Protein AF-A0A1D2JJJ5-F1 (afdb_monomer_lite)

Secondary structure (DSSP, 8-state):
-------GGGG----EEEEEEEE-SSEEEEEEEEE-TT--SEEEEEEEEEE-B-TTSSSBS-S-TT----S-HHHHHHHHTTB------SS----

Organism: Paracoccidioides brasiliensis (NCBI:txid121759)

Structure (mmCIF, N/CA/C/O backbone):
data_AF-A0A1D2JJJ5-F1
#
_entry.id   AF-A0A1D2JJJ5-F1
#
loop_
_atom_site.group_PDB
_atom_site.id
_atom_site.type_symbol
_atom_site.label_atom_id
_atom_site.label_alt_id
_atom_site.label_comp_id
_atom_site.label_asym_id
_atom_site.label_entity_id
_atom_site.label_seq_id
_atom_site.pdbx_PDB_ins_code
_atom_site.Cartn_x
_atom_site.Cartn_y
_atom_site.Cartn_z
_atom_site.occupancy
_atom_site.B_iso_or_equiv
_atom_site.auth_seq_id
_atom_site.auth_comp_id
_atom_site.auth_asym_id
_atom_site.auth_atom_id
_atom_site.pdbx_PDB_model_num
ATOM 1 N N . MET A 1 1 ? 8.180 -2.820 46.801 1.00 39.44 1 MET A N 1
ATOM 2 C CA . MET A 1 1 ? 8.908 -3.454 45.680 1.00 39.44 1 MET A CA 1
ATOM 3 C C . MET A 1 1 ? 7.885 -3.743 44.591 1.00 39.44 1 MET A C 1
ATOM 5 O O . MET A 1 1 ? 7.080 -4.644 44.758 1.00 39.44 1 MET A O 1
ATOM 9 N N . ILE A 1 2 ? 7.811 -2.901 43.559 1.00 45.25 2 ILE A N 1
ATOM 10 C CA . ILE A 1 2 ? 6.838 -3.048 42.464 1.00 45.25 2 ILE A CA 1
ATOM 11 C C . ILE A 1 2 ? 7.524 -3.857 41.367 1.00 45.25 2 ILE A C 1
ATOM 13 O O . ILE A 1 2 ? 8.364 -3.332 40.642 1.00 45.25 2 ILE A O 1
ATOM 17 N N . HIS A 1 3 ? 7.228 -5.152 41.292 1.00 49.06 3 HIS A N 1
ATOM 18 C CA . HIS A 1 3 ? 7.681 -5.996 40.192 1.00 49.06 3 HIS A CA 1
ATOM 19 C C . HIS A 1 3 ? 6.630 -5.920 39.079 1.00 49.06 3 HIS A C 1
ATOM 21 O O . HIS A 1 3 ? 5.706 -6.726 39.012 1.00 49.06 3 HIS A O 1
ATOM 27 N N . GLY A 1 4 ? 6.710 -4.873 38.259 1.00 53.34 4 GLY A N 1
ATOM 28 C CA . GLY A 1 4 ? 5.828 -4.686 37.110 1.00 53.34 4 GLY A CA 1
ATOM 29 C C . GLY A 1 4 ? 6.289 -5.531 35.928 1.00 53.34 4 GLY A C 1
ATOM 30 O O . GLY A 1 4 ? 6.946 -5.013 35.033 1.00 53.34 4 GLY A O 1
ATOM 31 N N . TYR A 1 5 ? 5.951 -6.819 35.917 1.00 57.38 5 TYR A N 1
ATOM 32 C CA . TYR A 1 5 ? 6.041 -7.648 34.714 1.00 57.38 5 TYR A CA 1
ATOM 33 C C . TYR A 1 5 ? 4.649 -7.764 34.102 1.00 57.38 5 TYR A C 1
ATOM 35 O O . TYR A 1 5 ? 3.801 -8.506 34.591 1.00 57.38 5 TYR A O 1
ATOM 43 N N . LEU A 1 6 ? 4.415 -7.017 33.024 1.00 53.28 6 LEU A N 1
ATOM 44 C CA . LEU A 1 6 ? 3.202 -7.126 32.220 1.00 53.28 6 LEU A CA 1
ATOM 45 C C . LEU A 1 6 ? 3.568 -7.602 30.801 1.00 53.28 6 LEU A C 1
ATOM 47 O O . LEU A 1 6 ? 3.618 -6.792 29.876 1.00 53.28 6 LEU A O 1
ATOM 51 N N . PRO A 1 7 ? 3.822 -8.903 30.570 1.00 56.50 7 PRO A N 1
ATOM 52 C CA . PRO A 1 7 ? 4.013 -9.437 29.226 1.00 56.50 7 PRO A CA 1
ATOM 53 C C . PRO A 1 7 ? 2.645 -9.743 28.586 1.00 56.50 7 PRO A C 1
ATOM 55 O O . PRO A 1 7 ? 2.410 -10.838 28.087 1.00 56.50 7 PRO A O 1
ATOM 58 N N . LEU A 1 8 ? 1.696 -8.800 28.633 1.00 50.44 8 LEU A N 1
ATOM 59 C CA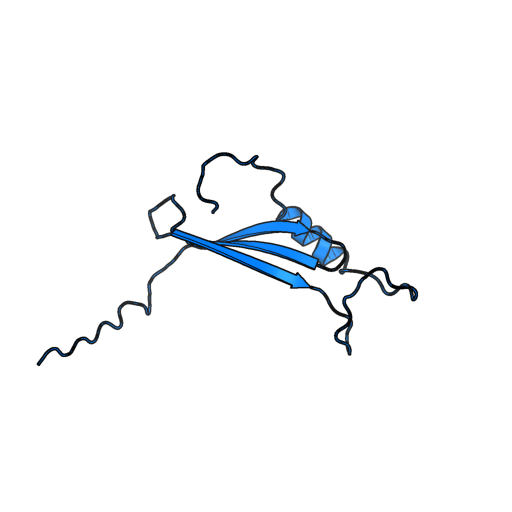 . LEU A 1 8 ? 0.343 -9.007 28.089 1.00 50.44 8 LEU A CA 1
ATOM 60 C C . LEU A 1 8 ? 0.242 -8.708 26.583 1.00 50.44 8 LEU A C 1
ATOM 62 O O . LEU A 1 8 ? -0.788 -8.973 25.973 1.00 50.44 8 LEU A O 1
ATOM 66 N N . PHE A 1 9 ? 1.304 -8.196 25.955 1.00 53.56 9 PHE A N 1
ATOM 67 C CA . PHE A 1 9 ? 1.284 -7.824 24.535 1.00 53.56 9 PHE A CA 1
ATOM 68 C C . PHE A 1 9 ? 1.561 -8.979 23.565 1.00 53.56 9 PHE A C 1
ATOM 70 O O . PHE A 1 9 ? 1.475 -8.780 22.358 1.00 53.56 9 PHE A O 1
ATOM 77 N N . TRP A 1 10 ? 1.868 -10.186 24.051 1.00 59.56 10 TRP A N 1
ATOM 78 C CA . TRP A 1 10 ? 2.282 -11.287 23.172 1.00 59.56 10 TRP A CA 1
ATOM 79 C C . TRP A 1 10 ? 1.127 -11.921 22.371 1.00 59.56 10 TRP A C 1
ATOM 81 O O . TRP A 1 10 ? 1.367 -12.684 21.442 1.00 59.56 10 TRP A O 1
ATOM 91 N N . SER A 1 11 ? -0.130 -11.613 22.699 1.00 61.72 11 SER A N 1
ATOM 92 C CA . SER A 1 11 ? -1.306 -12.180 22.020 1.00 61.72 11 SER A CA 1
ATOM 93 C C . SER A 1 11 ? -2.473 -11.194 21.962 1.00 61.72 11 SER A C 1
ATOM 95 O O . SER A 1 11 ? -3.608 -11.532 22.289 1.00 61.72 11 SER A O 1
ATOM 97 N N . VAL A 1 12 ? -2.207 -9.947 21.567 1.00 67.94 12 VAL A N 1
ATOM 98 C CA . VAL A 1 12 ? -3.291 -9.029 21.197 1.00 67.94 12 VAL A CA 1
ATOM 99 C C . VAL A 1 12 ? -3.534 -9.158 19.701 1.00 67.94 12 VAL A C 1
ATOM 101 O O . VAL A 1 12 ? -2.719 -8.731 18.887 1.00 67.94 12 VAL A O 1
ATOM 104 N N . GLU A 1 13 ? -4.673 -9.739 19.338 1.00 71.19 13 GLU A N 1
ATOM 105 C CA . GLU A 1 13 ? -5.153 -9.725 17.960 1.00 71.19 13 GLU A CA 1
ATOM 106 C C . GLU A 1 13 ? -5.608 -8.306 17.612 1.00 71.19 13 GLU A C 1
ATOM 108 O O . GLU A 1 13 ? -6.639 -7.824 18.089 1.00 71.19 13 GLU A O 1
ATOM 113 N N . MET A 1 14 ? -4.815 -7.623 16.792 1.00 75.06 14 MET A N 1
ATOM 114 C CA . MET A 1 14 ? -5.156 -6.322 16.227 1.00 75.06 14 MET A CA 1
ATOM 115 C C . MET A 1 14 ? -5.516 -6.530 14.757 1.00 75.06 14 MET A C 1
ATOM 117 O O . MET A 1 14 ? -4.621 -6.822 13.958 1.00 75.06 14 MET A O 1
ATOM 121 N N . PRO A 1 15 ? -6.802 -6.437 14.375 1.00 80.50 15 PRO A N 1
ATOM 122 C CA . PRO A 1 15 ? -7.169 -6.466 12.971 1.00 80.50 15 PRO A CA 1
ATOM 123 C C . PRO A 1 15 ? -6.476 -5.320 12.232 1.00 80.50 15 PRO A C 1
ATOM 125 O O . PRO A 1 15 ? -6.427 -4.193 12.729 1.00 80.50 15 PRO A O 1
ATOM 128 N N . ILE A 1 16 ? -5.946 -5.615 11.046 1.00 82.62 16 ILE A N 1
ATOM 129 C CA . ILE A 1 16 ? -5.339 -4.613 10.173 1.00 82.62 16 ILE A CA 1
ATOM 130 C C . ILE A 1 16 ? -6.084 -4.534 8.845 1.00 82.62 16 ILE A C 1
ATOM 132 O O . ILE A 1 16 ? -6.429 -5.553 8.245 1.00 82.62 16 ILE A O 1
ATOM 136 N N . GLY A 1 17 ? -6.313 -3.314 8.374 1.00 82.75 17 GLY A N 1
ATOM 137 C CA . GLY A 1 17 ? -6.776 -3.035 7.020 1.00 82.75 17 GLY A CA 1
ATOM 138 C C . GLY A 1 17 ? -5.610 -2.544 6.173 1.00 82.75 17 GLY A C 1
ATOM 139 O O . GLY A 1 17 ? -4.805 -1.754 6.645 1.00 82.75 17 GLY A O 1
ATOM 140 N N . LEU A 1 18 ? -5.503 -2.979 4.919 1.00 84.06 18 LEU A N 1
ATOM 141 C CA . LEU A 1 18 ? -4.525 -2.450 3.964 1.00 84.06 18 LEU A CA 1
ATOM 142 C C . LEU A 1 18 ? -5.266 -1.940 2.733 1.00 84.06 18 LEU A C 1
ATOM 144 O O . LEU A 1 18 ? -6.106 -2.646 2.174 1.00 84.06 18 LEU A O 1
ATOM 148 N N . ARG A 1 19 ? -4.907 -0.747 2.261 1.00 83.94 19 ARG A N 1
ATOM 149 C CA . ARG A 1 19 ? -5.401 -0.211 0.988 1.00 83.94 19 ARG A C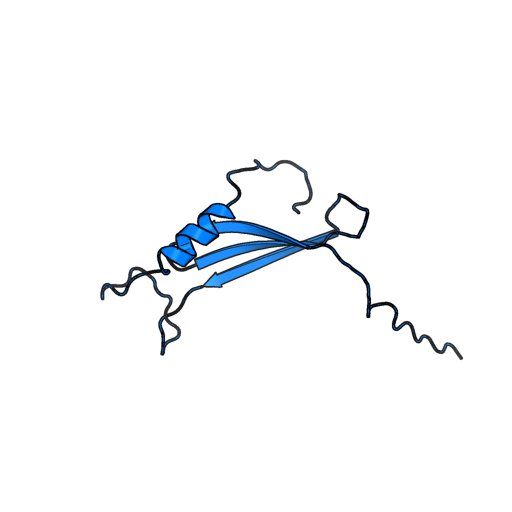A 1
ATOM 150 C C . ARG A 1 19 ? -4.305 0.453 0.173 1.00 83.94 19 ARG A C 1
ATOM 152 O O . ARG A 1 19 ? -3.349 0.999 0.723 1.00 83.94 19 ARG A O 1
ATOM 159 N N . VAL A 1 20 ? -4.474 0.464 -1.149 1.00 86.00 20 VAL A N 1
ATOM 160 C CA . VAL A 1 20 ? -3.629 1.254 -2.052 1.00 86.00 20 VAL A CA 1
ATOM 161 C C . VAL A 1 20 ? -4.294 2.604 -2.282 1.00 86.00 20 VAL A C 1
ATOM 163 O O . VAL A 1 20 ? -5.398 2.679 -2.821 1.00 86.00 20 VAL A O 1
ATOM 166 N N . ILE A 1 21 ? -3.607 3.679 -1.900 1.00 86.62 21 ILE A N 1
ATOM 167 C CA . ILE A 1 21 ? -4.097 5.054 -2.082 1.00 86.62 21 ILE A CA 1
ATOM 168 C C . ILE A 1 21 ? -3.578 5.698 -3.363 1.00 86.62 21 ILE A C 1
ATOM 170 O O . ILE A 1 21 ? -4.188 6.625 -3.890 1.00 86.62 21 ILE A O 1
ATOM 174 N N . LYS A 1 22 ? -2.440 5.222 -3.879 1.00 84.56 22 LYS A N 1
ATOM 175 C CA . LYS A 1 22 ? -1.885 5.695 -5.148 1.00 84.56 22 LYS A CA 1
ATOM 176 C C . LYS A 1 22 ? -1.064 4.601 -5.810 1.00 84.56 22 LYS A C 1
ATOM 178 O O . LYS A 1 22 ? -0.157 4.050 -5.192 1.00 84.56 22 LYS A O 1
ATOM 183 N N . LEU A 1 23 ? -1.343 4.348 -7.083 1.00 86.25 23 LEU A N 1
ATOM 184 C CA . LEU A 1 23 ? -0.594 3.414 -7.916 1.00 86.25 23 LEU A CA 1
ATOM 185 C C . LEU A 1 23 ? 0.112 4.181 -9.041 1.00 86.25 23 LEU A C 1
ATOM 187 O O . LEU A 1 23 ? -0.538 4.766 -9.905 1.00 86.25 23 LEU A O 1
ATOM 191 N N . GLY A 1 24 ? 1.441 4.219 -8.997 1.00 83.31 24 GLY A N 1
ATOM 192 C CA . GLY A 1 24 ? 2.304 4.812 -10.018 1.00 83.31 24 GLY A CA 1
ATOM 193 C C . GLY A 1 24 ? 2.854 3.773 -11.001 1.00 83.31 24 GLY A C 1
ATOM 194 O O . GLY A 1 24 ? 2.487 2.601 -10.976 1.00 83.31 24 GLY A O 1
ATOM 195 N N . SER A 1 25 ? 3.765 4.199 -11.879 1.00 78.81 25 SER A N 1
ATOM 196 C CA . SER A 1 25 ? 4.435 3.314 -12.848 1.00 78.81 25 SER A CA 1
ATOM 197 C C . SER A 1 25 ? 5.507 2.419 -12.215 1.00 78.81 25 SER A C 1
ATOM 199 O O . SER A 1 25 ? 5.697 1.285 -12.650 1.00 78.81 25 SER A O 1
ATOM 201 N N . SER A 1 26 ? 6.197 2.928 -11.194 1.00 80.75 26 SER A N 1
ATOM 202 C CA . SER A 1 26 ? 7.282 2.253 -10.470 1.00 80.75 26 SER A CA 1
ATOM 203 C C . SER A 1 26 ? 7.137 2.360 -8.950 1.00 80.75 26 SER A C 1
ATOM 205 O O . SER A 1 26 ? 8.010 1.906 -8.221 1.00 80.75 26 SER A O 1
ATOM 207 N N . SER A 1 27 ? 6.044 2.936 -8.447 1.00 83.75 27 SER A N 1
ATOM 208 C CA . SER A 1 27 ? 5.806 3.092 -7.013 1.00 83.75 27 SER A CA 1
ATOM 209 C C . SER A 1 27 ? 4.343 2.893 -6.640 1.00 83.75 27 SER A C 1
ATOM 211 O O . SER A 1 27 ? 3.443 3.067 -7.461 1.00 83.75 27 SER A O 1
ATOM 213 N N . VAL A 1 28 ? 4.108 2.510 -5.391 1.00 88.06 28 VAL A N 1
ATOM 214 C CA . VAL A 1 28 ? 2.785 2.238 -4.828 1.00 88.06 28 VAL A CA 1
ATOM 215 C C . VAL A 1 28 ? 2.753 2.818 -3.428 1.00 88.06 28 VAL A C 1
ATOM 217 O O . VAL A 1 28 ? 3.637 2.527 -2.624 1.00 88.06 28 VAL A O 1
ATOM 220 N N . LYS A 1 29 ? 1.747 3.633 -3.129 1.00 88.06 29 LYS A N 1
ATOM 221 C CA . LYS A 1 29 ? 1.533 4.175 -1.791 1.00 88.06 29 LYS A CA 1
ATOM 222 C C . LYS A 1 29 ? 0.386 3.425 -1.128 1.00 88.06 29 LYS A C 1
ATOM 224 O O . LYS A 1 29 ? -0.726 3.393 -1.664 1.00 88.06 29 LYS A O 1
ATOM 229 N N . TYR A 1 30 ? 0.679 2.848 0.025 1.00 86.06 30 TYR A N 1
ATOM 230 C CA . TYR A 1 30 ? -0.248 2.083 0.841 1.00 86.06 30 TYR A CA 1
ATOM 231 C C . TYR A 1 30 ? -0.620 2.862 2.100 1.00 86.06 30 TYR A C 1
ATOM 233 O O . TYR A 1 30 ? 0.192 3.620 2.638 1.00 86.06 30 TYR A O 1
ATOM 241 N N . GLU A 1 31 ? -1.836 2.631 2.573 1.00 86.12 31 GLU A N 1
ATOM 242 C CA . GLU A 1 31 ? -2.285 2.971 3.921 1.00 86.12 31 GLU A CA 1
ATOM 243 C C . GLU A 1 31 ? -2.641 1.678 4.651 1.00 86.12 31 GLU A C 1
ATOM 245 O O . GLU A 1 31 ? -3.269 0.787 4.072 1.00 86.12 31 GLU A O 1
ATOM 250 N N . VAL A 1 32 ? -2.216 1.591 5.906 1.00 83.94 32 VAL A N 1
ATOM 251 C CA . VAL A 1 32 ? -2.504 0.512 6.839 1.00 83.94 32 VAL A CA 1
ATOM 252 C C . VAL A 1 32 ? -3.278 1.089 8.005 1.00 83.94 32 VAL A C 1
ATOM 254 O O . VAL A 1 32 ? -2.793 1.989 8.686 1.00 83.94 32 VAL A O 1
ATOM 257 N N . GLY A 1 33 ? -4.441 0.517 8.234 1.00 84.81 33 GLY A N 1
ATOM 258 C CA . GLY A 1 33 ? -5.293 0.805 9.361 1.00 84.81 33 GLY A CA 1
ATOM 259 C C . GLY A 1 33 ? -5.154 -0.213 10.465 1.00 84.81 33 GLY A C 1
ATOM 260 O O . GLY A 1 33 ? -5.162 -1.410 10.178 1.00 84.81 33 GLY A O 1
ATOM 261 N N . ILE A 1 34 ? -5.012 0.236 11.708 1.00 80.06 34 ILE A N 1
ATOM 262 C CA . ILE A 1 34 ? -4.951 -0.635 12.884 1.00 80.06 34 ILE A CA 1
ATOM 263 C C . ILE A 1 34 ? -6.230 -0.457 13.691 1.00 80.06 34 ILE A C 1
ATOM 265 O O . ILE A 1 34 ? -6.514 0.626 14.213 1.00 80.06 34 ILE A O 1
ATOM 269 N N . PHE A 1 35 ? -6.958 -1.557 13.848 1.00 78.00 35 PHE A N 1
ATOM 270 C CA . PHE A 1 35 ? -8.209 -1.624 14.589 1.00 78.00 35 PHE A CA 1
ATOM 271 C C . PHE A 1 35 ? -7.997 -2.361 15.905 1.00 78.00 35 PHE A C 1
ATOM 273 O O . PHE A 1 35 ? -7.111 -3.209 16.051 1.00 78.00 35 PHE A O 1
ATOM 280 N N . ARG A 1 36 ? -8.849 -2.063 16.883 1.00 75.12 36 ARG A N 1
ATOM 281 C CA . ARG A 1 36 ? -8.972 -2.892 18.082 1.00 75.12 36 ARG A CA 1
ATOM 282 C C . ARG A 1 36 ? -10.071 -3.919 17.832 1.00 75.12 36 ARG A C 1
ATOM 284 O O . ARG A 1 36 ? -11.118 -3.580 17.295 1.00 75.12 36 ARG A O 1
ATOM 291 N N . ARG A 1 37 ? -9.856 -5.174 18.230 1.00 67.75 37 ARG A N 1
ATOM 292 C CA . ARG A 1 37 ? -10.872 -6.227 18.094 1.00 67.75 37 ARG A CA 1
ATOM 293 C C . ARG A 1 37 ? -12.184 -5.795 18.768 1.00 67.75 37 ARG A C 1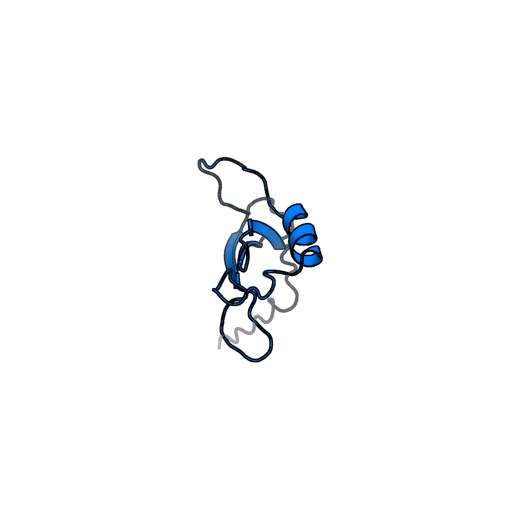
ATOM 295 O O . ARG A 1 37 ? -12.191 -5.527 19.968 1.00 67.75 37 ARG A O 1
ATOM 302 N N . GLY A 1 38 ? -13.265 -5.741 17.986 1.00 71.62 38 GLY A N 1
ATOM 303 C CA . GLY A 1 38 ? -14.602 -5.326 18.433 1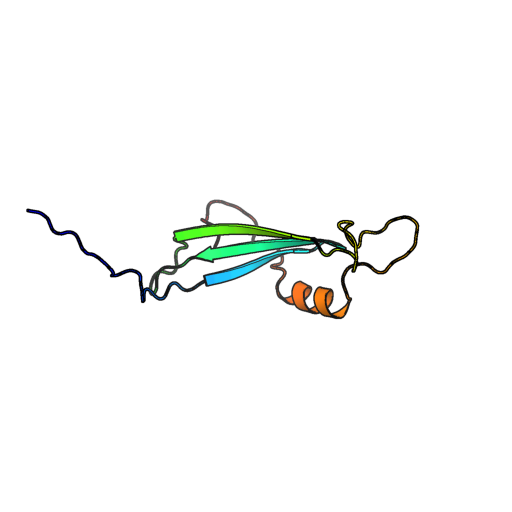.00 71.62 38 GLY A CA 1
ATOM 304 C C . GLY A 1 38 ? -14.898 -3.825 18.327 1.00 71.62 38 GLY A C 1
ATOM 305 O O . GLY A 1 38 ? -15.966 -3.407 18.758 1.00 71.62 38 GLY A O 1
ATOM 306 N N . ASP A 1 39 ? -13.983 -3.029 17.772 1.00 68.88 39 ASP A N 1
ATOM 307 C CA . ASP A 1 39 ? -14.133 -1.584 17.600 1.00 68.88 39 ASP A CA 1
ATOM 308 C C . ASP A 1 39 ? -14.027 -1.248 16.102 1.00 68.88 39 ASP A C 1
ATOM 310 O O . ASP A 1 39 ? -13.040 -1.606 15.457 1.00 68.88 39 ASP A O 1
ATOM 314 N N . ASP A 1 40 ? -15.046 -0.593 15.541 1.00 65.75 40 ASP A N 1
ATOM 315 C CA . ASP A 1 40 ? -15.105 -0.248 14.106 1.00 65.75 40 ASP A CA 1
ATOM 316 C C . ASP A 1 40 ? -14.230 0.980 13.782 1.00 65.75 40 ASP A C 1
ATOM 318 O O . ASP A 1 40 ? -13.832 1.223 12.644 1.00 65.75 40 ASP A O 1
ATOM 322 N N . ALA A 1 41 ? -13.879 1.755 14.814 1.00 70.75 41 ALA A N 1
ATOM 323 C CA . ALA A 1 41 ? -13.032 2.927 14.684 1.00 70.75 41 ALA A CA 1
ATOM 324 C C . ALA A 1 41 ? -11.542 2.555 14.668 1.00 70.75 41 ALA A C 1
ATOM 326 O O . ALA A 1 41 ? -11.019 1.920 15.594 1.00 70.75 41 ALA A O 1
ATOM 327 N N . VAL A 1 42 ? -10.839 3.062 13.656 1.00 68.38 42 VAL A N 1
ATOM 328 C CA . VAL A 1 42 ? -9.377 3.041 13.581 1.00 68.38 42 VAL A CA 1
ATOM 329 C C . VAL A 1 42 ? -8.727 3.630 14.834 1.00 68.38 42 VAL A C 1
ATOM 331 O O . VAL A 1 42 ? -9.133 4.673 15.353 1.00 68.38 42 VAL A O 1
ATOM 334 N N . LYS A 1 43 ? -7.665 2.978 15.310 1.00 78.31 43 LYS A N 1
ATOM 335 C CA . LYS A 1 43 ? -6.826 3.481 16.406 1.00 78.31 43 LYS A CA 1
ATOM 336 C C . LYS A 1 43 ? -5.519 4.092 15.919 1.00 78.31 43 LYS A C 1
ATOM 338 O O . LYS A 1 43 ? -5.003 4.994 16.573 1.00 78.31 43 LYS A O 1
ATOM 343 N N . ALA A 1 44 ? -4.992 3.633 14.787 1.00 76.88 44 ALA A N 1
ATOM 344 C CA . ALA A 1 44 ? -3.817 4.223 14.162 1.00 76.88 44 ALA A CA 1
ATOM 345 C C . ALA A 1 44 ? -3.821 4.002 12.647 1.00 76.88 44 ALA A C 1
ATOM 347 O O . ALA A 1 44 ? -4.168 2.920 12.183 1.00 76.88 44 ALA A O 1
ATOM 348 N N . VAL A 1 45 ? -3.351 5.009 11.910 1.00 79.31 45 VAL A N 1
ATOM 349 C CA . VAL A 1 45 ? -3.151 4.957 10.456 1.00 79.31 45 VAL A CA 1
ATOM 350 C C . VAL A 1 45 ? -1.663 5.056 10.173 1.00 79.31 45 VAL A C 1
ATOM 352 O O . VAL A 1 45 ? -1.021 6.052 10.511 1.00 79.31 45 VAL A O 1
ATOM 355 N N . GLY A 1 46 ? -1.106 4.037 9.533 1.00 82.25 46 GLY A N 1
ATOM 356 C CA . GLY A 1 46 ? 0.246 4.040 8.991 1.00 82.25 46 GLY A CA 1
ATOM 357 C C . GLY A 1 46 ? 0.220 4.202 7.475 1.00 82.25 46 GLY A C 1
ATOM 358 O O . GLY A 1 46 ? -0.626 3.636 6.796 1.00 82.25 46 GLY A O 1
ATOM 359 N N . GLY A 1 47 ? 1.165 4.947 6.910 1.00 86.88 47 GLY A N 1
ATOM 360 C CA . GLY A 1 47 ? 1.339 5.042 5.460 1.00 86.88 47 GLY A CA 1
ATOM 361 C C . GLY A 1 47 ? 2.751 4.650 5.058 1.00 86.88 47 GLY A C 1
ATOM 362 O O . GLY A 1 47 ? 3.710 5.115 5.670 1.00 86.88 47 GLY A O 1
ATOM 363 N N . PHE A 1 48 ? 2.898 3.841 4.009 1.00 86.44 48 PHE A N 1
ATOM 364 C CA . PHE A 1 48 ? 4.214 3.522 3.449 1.00 86.44 48 PHE A CA 1
ATOM 365 C C . PHE A 1 48 ? 4.197 3.532 1.920 1.00 86.44 48 PHE A C 1
ATOM 367 O O . PHE A 1 48 ? 3.170 3.305 1.282 1.00 86.44 48 PHE A O 1
ATOM 374 N N . THR A 1 49 ? 5.346 3.831 1.312 1.00 89.50 49 THR A N 1
ATOM 375 C CA . THR A 1 49 ? 5.506 3.832 -0.148 1.00 89.50 49 THR A CA 1
ATOM 376 C C . THR A 1 49 ? 6.499 2.754 -0.542 1.00 89.50 49 THR A C 1
ATOM 378 O O . THR A 1 49 ? 7.632 2.760 -0.075 1.00 89.50 49 THR A O 1
ATOM 381 N N . HIS A 1 50 ? 6.085 1.849 -1.421 1.00 86.50 50 HIS A N 1
ATOM 382 C CA . HIS A 1 50 ? 6.964 0.855 -2.020 1.00 86.50 50 HIS A CA 1
ATOM 383 C C . HIS A 1 50 ? 7.387 1.323 -3.412 1.00 86.50 50 HIS A C 1
ATOM 385 O O . HIS A 1 50 ? 6.537 1.689 -4.225 1.00 86.50 50 HIS A O 1
ATOM 391 N N . VAL A 1 51 ? 8.688 1.300 -3.694 1.00 86.56 51 VAL A N 1
ATOM 392 C CA . VAL A 1 51 ? 9.255 1.623 -5.007 1.00 86.56 51 VAL A CA 1
ATOM 393 C C . VAL A 1 51 ? 9.890 0.366 -5.591 1.00 86.56 51 VAL A C 1
ATOM 395 O O . VAL A 1 51 ? 10.742 -0.250 -4.960 1.00 86.56 51 VAL A O 1
ATOM 398 N N . PHE A 1 52 ? 9.482 -0.005 -6.801 1.00 82.88 52 PHE A N 1
ATOM 399 C CA . PHE A 1 52 ? 10.074 -1.106 -7.549 1.00 82.88 52 PHE A CA 1
ATOM 400 C C . PHE A 1 52 ? 11.390 -0.648 -8.189 1.00 82.88 52 PHE A C 1
ATOM 402 O O . PHE A 1 52 ? 11.441 0.397 -8.845 1.00 82.88 52 PHE A O 1
ATOM 409 N N . VAL A 1 53 ? 12.446 -1.443 -8.012 1.00 80.94 53 VAL A N 1
ATOM 410 C CA . VAL A 1 53 ? 13.808 -1.166 -8.500 1.00 80.94 53 VAL A CA 1
ATOM 411 C C . VAL A 1 53 ? 14.297 -2.253 -9.453 1.00 80.94 53 VAL A C 1
ATOM 413 O O . VAL A 1 53 ? 13.798 -3.381 -9.438 1.00 80.94 53 VAL A O 1
ATOM 416 N N . GLU A 1 54 ? 15.258 -1.906 -10.305 1.00 76.19 54 GLU A N 1
ATOM 417 C CA . GLU A 1 54 ? 15.888 -2.867 -11.210 1.00 76.19 54 GLU A CA 1
ATOM 418 C C . GLU A 1 54 ? 16.754 -3.889 -10.459 1.00 76.19 54 GLU A C 1
ATOM 420 O O . GLU A 1 54 ? 17.386 -3.595 -9.443 1.00 76.19 54 GLU A O 1
ATOM 425 N N . LYS A 1 55 ? 16.841 -5.108 -11.000 1.00 69.31 55 LYS A N 1
ATOM 426 C CA . LYS A 1 55 ? 17.713 -6.149 -10.448 1.00 69.31 55 LYS A CA 1
ATOM 427 C C . LYS A 1 55 ? 19.180 -5.759 -10.665 1.00 69.31 55 LYS A C 1
ATOM 429 O O . LYS A 1 55 ? 19.623 -5.659 -11.804 1.00 69.31 55 LYS A O 1
ATOM 434 N N . GLY A 1 56 ? 19.927 -5.585 -9.574 1.00 71.50 56 GLY A N 1
ATOM 435 C CA . GLY A 1 56 ? 21.344 -5.199 -9.606 1.00 71.50 56 GLY A CA 1
ATOM 436 C C . GLY A 1 56 ? 21.603 -3.694 -9.492 1.00 71.50 56 GLY A C 1
ATOM 437 O O . GLY A 1 56 ? 22.730 -3.263 -9.718 1.00 71.50 56 GLY A O 1
ATOM 438 N N . GLY A 1 57 ? 20.597 -2.890 -9.132 1.00 69.94 57 GLY A N 1
ATOM 439 C CA . GLY A 1 57 ? 20.774 -1.460 -8.892 1.00 69.94 57 GLY A CA 1
ATOM 440 C C . GLY A 1 57 ? 19.784 -0.885 -7.880 1.00 69.94 57 GLY A C 1
ATOM 441 O O . GLY A 1 57 ? 18.857 -1.550 -7.434 1.00 69.94 57 GLY A O 1
ATOM 442 N N . ILE A 1 58 ? 19.989 0.387 -7.537 1.00 73.50 58 ILE A N 1
ATOM 443 C CA . ILE A 1 58 ? 19.089 1.187 -6.684 1.00 73.50 58 ILE A CA 1
ATOM 444 C C . ILE A 1 58 ? 18.189 2.127 -7.501 1.00 73.50 58 ILE A C 1
ATOM 446 O O . ILE A 1 58 ? 17.496 2.978 -6.948 1.00 73.50 58 ILE A O 1
ATOM 450 N N . ARG A 1 59 ? 18.228 2.021 -8.836 1.00 73.31 59 ARG A N 1
ATOM 451 C CA . ARG A 1 59 ? 17.394 2.831 -9.726 1.00 73.31 59 ARG A CA 1
ATOM 452 C C . ARG A 1 59 ? 15.986 2.253 -9.759 1.00 73.31 59 ARG A C 1
ATOM 454 O O . ARG A 1 59 ? 15.804 1.046 -9.917 1.00 73.31 59 ARG A O 1
ATOM 461 N N . SER A 1 60 ? 14.990 3.123 -9.612 1.00 66.50 60 SER A N 1
ATOM 462 C CA . SER A 1 60 ? 13.594 2.744 -9.823 1.00 66.50 60 SER A CA 1
ATOM 463 C C . SER A 1 60 ? 13.399 2.239 -11.251 1.00 66.50 60 SER A C 1
ATOM 465 O O . SER A 1 60 ? 14.020 2.795 -12.154 1.00 66.50 60 SER A O 1
ATOM 467 N N . VAL A 1 61 ? 12.477 1.295 -11.467 1.00 68.38 61 VAL A N 1
ATOM 468 C CA . VAL A 1 61 ? 12.049 0.816 -12.806 1.00 68.38 61 VAL A CA 1
ATOM 469 C C . VAL A 1 61 ? 11.252 1.882 -13.587 1.00 68.38 61 VAL A C 1
ATOM 471 O O . VAL A 1 61 ? 10.217 1.623 -14.194 1.00 68.38 61 VAL A O 1
ATOM 474 N N . GLY A 1 62 ? 11.648 3.145 -13.465 1.00 63.66 62 GLY A N 1
ATOM 475 C CA . GLY A 1 62 ? 10.987 4.283 -14.075 1.00 63.66 62 GLY A CA 1
ATOM 476 C C . GLY A 1 62 ? 11.110 4.267 -15.594 1.00 63.66 62 GLY A C 1
ATOM 477 O O . GLY A 1 62 ? 11.829 3.479 -16.191 1.00 63.66 62 GLY A O 1
ATOM 478 N N . ARG A 1 63 ? 10.381 5.182 -16.227 1.00 53.50 63 ARG A N 1
ATOM 479 C CA . ARG A 1 63 ? 10.459 5.434 -17.665 1.00 53.50 63 ARG A CA 1
ATOM 480 C C . ARG A 1 63 ? 11.739 6.226 -17.952 1.00 53.50 63 ARG A C 1
ATOM 482 O O . ARG A 1 63 ? 11.653 7.410 -18.251 1.00 53.50 63 ARG A O 1
ATOM 489 N N . ASP A 1 64 ? 12.909 5.628 -17.764 1.00 50.75 64 ASP A N 1
ATOM 490 C CA . ASP A 1 64 ? 14.179 6.237 -18.151 1.00 50.75 64 ASP A CA 1
ATOM 491 C C . ASP A 1 64 ? 14.631 5.739 -19.535 1.00 50.75 64 ASP A C 1
ATOM 493 O O . ASP A 1 64 ? 14.113 4.766 -20.091 1.00 50.75 64 ASP A O 1
ATOM 497 N N . ALA A 1 65 ? 15.528 6.514 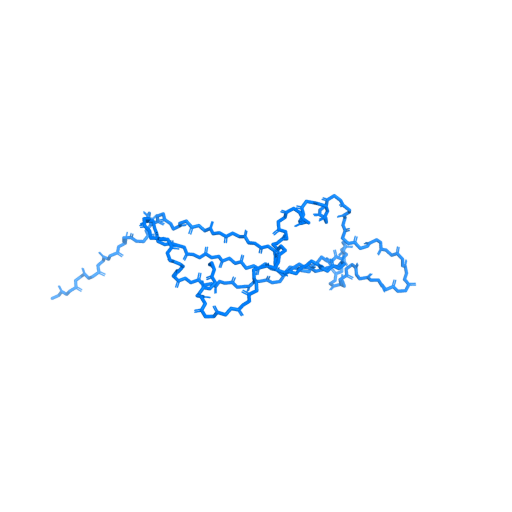-20.145 1.00 50.28 65 ALA A N 1
ATOM 498 C CA . ALA A 1 65 ? 15.826 6.599 -21.578 1.00 50.28 65 ALA A CA 1
ATOM 499 C C . ALA A 1 65 ? 16.342 5.308 -22.266 1.00 50.28 65 ALA A C 1
ATOM 501 O O . ALA A 1 65 ? 16.738 5.357 -23.427 1.00 50.28 65 ALA A O 1
ATOM 502 N N . GLY A 1 66 ? 16.328 4.162 -21.577 1.00 54.62 66 GLY A N 1
ATOM 503 C CA . GLY A 1 66 ? 16.763 2.850 -22.066 1.00 54.62 66 GLY A CA 1
ATOM 504 C C . GLY A 1 66 ? 15.664 1.782 -22.153 1.00 54.62 66 GLY A C 1
ATOM 505 O O . GLY A 1 66 ? 15.969 0.631 -22.457 1.00 54.62 66 GLY A O 1
ATOM 506 N N . GLY A 1 67 ? 14.395 2.119 -21.888 1.00 51.84 67 GLY A N 1
ATOM 507 C CA . GLY A 1 67 ? 13.255 1.254 -22.231 1.00 51.84 67 GLY A CA 1
ATOM 508 C C . GLY A 1 67 ? 13.108 -0.033 -21.410 1.00 51.84 67 GLY A C 1
ATOM 509 O O . GLY A 1 67 ? 12.435 -0.966 -21.858 1.00 51.84 67 GLY A O 1
ATOM 510 N N . LYS A 1 68 ? 13.690 -0.122 -20.210 1.00 55.03 68 LYS A N 1
ATOM 511 C CA . LYS A 1 68 ? 13.441 -1.274 -19.338 1.00 55.03 68 LYS A CA 1
ATOM 512 C C . LYS A 1 68 ? 12.083 -1.125 -18.649 1.00 55.03 68 LYS A C 1
ATOM 514 O O . LYS A 1 68 ? 11.766 -0.113 -18.036 1.00 55.03 68 LYS A O 1
ATOM 519 N N . LYS A 1 69 ? 11.242 -2.142 -18.871 1.00 63.94 69 LYS A N 1
ATOM 520 C CA . LYS A 1 69 ? 9.843 -2.267 -18.434 1.00 63.94 69 LYS A CA 1
ATOM 521 C C . LYS A 1 69 ? 9.663 -1.787 -16.991 1.00 63.94 69 LYS A C 1
ATOM 523 O O . LYS A 1 69 ? 10.356 -2.267 -16.101 1.00 63.94 69 LYS A O 1
ATOM 528 N N . GLY A 1 70 ? 8.670 -0.919 -16.783 1.00 67.19 70 GLY A N 1
ATOM 529 C CA . GLY A 1 70 ? 8.187 -0.567 -15.449 1.00 67.19 70 GLY A CA 1
ATOM 530 C C . GLY A 1 70 ? 7.638 -1.761 -14.668 1.00 67.19 70 GLY A C 1
ATOM 531 O O . GLY A 1 70 ? 7.863 -2.914 -15.032 1.00 67.19 70 GLY A O 1
ATOM 532 N N . MET A 1 71 ? 6.900 -1.492 -13.587 1.00 77.00 71 MET A N 1
ATOM 533 C CA . MET A 1 71 ? 6.326 -2.537 -12.728 1.00 77.00 71 MET A CA 1
ATOM 534 C C . MET A 1 71 ? 5.672 -3.665 -13.549 1.00 77.00 71 MET A C 1
ATOM 536 O O . MET A 1 71 ? 4.919 -3.385 -14.486 1.00 77.00 71 MET A O 1
ATOM 540 N N . ASP A 1 72 ? 5.958 -4.930 -13.198 1.00 80.94 72 ASP A N 1
ATOM 541 C CA . ASP A 1 72 ? 5.398 -6.101 -13.891 1.00 80.94 72 ASP A CA 1
ATOM 542 C C . ASP A 1 72 ? 3.872 -5.959 -13.996 1.00 80.94 72 ASP A C 1
ATOM 544 O O . ASP A 1 72 ? 3.178 -5.661 -13.020 1.00 80.94 72 ASP A O 1
ATOM 548 N N . VAL A 1 73 ? 3.352 -6.160 -15.207 1.00 79.69 73 VAL A N 1
ATOM 549 C CA . VAL A 1 73 ? 1.943 -5.930 -15.545 1.00 79.69 73 VAL A CA 1
ATOM 550 C C . VAL A 1 73 ? 1.006 -6.766 -14.669 1.00 79.69 73 VAL A C 1
ATOM 552 O O . VAL A 1 73 ? -0.086 -6.307 -14.336 1.00 79.69 73 VAL A O 1
ATOM 555 N N . ARG A 1 74 ? 1.421 -7.965 -14.238 1.00 84.81 74 ARG A N 1
ATOM 556 C CA . ARG A 1 74 ? 0.628 -8.818 -13.338 1.00 84.81 74 ARG A CA 1
ATOM 557 C C . ARG A 1 74 ? 0.539 -8.222 -11.939 1.00 84.81 74 ARG A C 1
ATOM 559 O O . ARG A 1 74 ? -0.544 -8.205 -11.361 1.00 84.81 74 ARG A O 1
ATOM 566 N N . ILE A 1 75 ? 1.655 -7.701 -11.426 1.00 84.12 75 ILE A N 1
ATOM 567 C CA . ILE A 1 75 ? 1.713 -7.045 -10.114 1.00 84.12 75 ILE A CA 1
ATOM 568 C C . ILE A 1 75 ? 0.859 -5.786 -10.133 1.00 84.12 75 ILE A C 1
ATOM 570 O O . ILE A 1 75 ? -0.000 -5.614 -9.271 1.00 84.12 75 ILE A O 1
ATOM 574 N N . ARG A 1 76 ? 1.015 -4.961 -11.171 1.00 83.88 76 ARG A N 1
ATOM 575 C CA . ARG A 1 76 ? 0.189 -3.771 -11.358 1.00 83.88 76 ARG A CA 1
ATOM 576 C C . ARG A 1 76 ? -1.300 -4.118 -11.389 1.00 83.88 76 ARG A C 1
ATOM 578 O O . ARG A 1 76 ? -2.058 -3.546 -10.618 1.00 83.88 76 ARG A O 1
ATOM 585 N N . LYS A 1 77 ? -1.708 -5.090 -12.210 1.00 84.38 77 LYS A N 1
ATOM 586 C CA . LYS A 1 77 ? -3.112 -5.524 -12.322 1.00 84.38 77 LYS A CA 1
ATOM 587 C C . LYS A 1 77 ? -3.669 -6.078 -11.005 1.00 84.38 77 LYS A C 1
ATOM 589 O O . LYS A 1 77 ? -4.854 -5.918 -10.723 1.00 84.38 77 LYS A O 1
ATOM 594 N N . GLY A 1 78 ? -2.836 -6.735 -10.196 1.00 85.75 78 GLY A N 1
ATOM 595 C CA . GLY A 1 78 ? -3.206 -7.173 -8.850 1.00 85.75 78 GLY A CA 1
ATOM 596 C C . GLY A 1 78 ? -3.438 -5.992 -7.908 1.00 85.75 78 GLY A C 1
ATOM 597 O O . GLY A 1 78 ? -4.474 -5.924 -7.252 1.00 85.75 78 GLY A O 1
ATOM 598 N N . LEU A 1 79 ? -2.514 -5.030 -7.900 1.00 85.38 79 LEU A N 1
ATOM 599 C CA . LEU A 1 79 ? -2.605 -3.831 -7.068 1.00 85.38 79 LEU A CA 1
ATOM 600 C C . LEU A 1 79 ? -3.755 -2.913 -7.474 1.00 85.38 79 LEU A C 1
ATOM 602 O O . LEU A 1 79 ? -4.377 -2.326 -6.598 1.00 85.38 79 LEU A O 1
ATOM 606 N N . GLU A 1 80 ? -4.093 -2.839 -8.764 1.00 84.44 80 GLU A N 1
ATOM 607 C CA . GLU A 1 80 ? -5.258 -2.100 -9.271 1.00 84.44 80 GLU A CA 1
ATOM 608 C C . GLU A 1 80 ? -6.567 -2.541 -8.601 1.00 84.44 80 GLU A C 1
ATOM 610 O O . GLU A 1 80 ? -7.453 -1.713 -8.407 1.00 84.44 80 GLU A O 1
ATOM 615 N N . ARG A 1 81 ? -6.681 -3.808 -8.179 1.00 83.19 81 ARG A N 1
ATOM 616 C CA . ARG A 1 81 ? -7.858 -4.308 -7.444 1.00 83.19 81 ARG A CA 1
ATOM 617 C C . ARG A 1 81 ? -7.934 -3.800 -6.004 1.00 83.19 81 ARG A C 1
ATOM 619 O O . ARG A 1 81 ? -9.013 -3.790 -5.428 1.00 83.19 81 ARG A O 1
ATOM 626 N N . LEU A 1 82 ? -6.798 -3.408 -5.434 1.00 82.25 82 LEU A N 1
ATOM 627 C CA . LEU A 1 82 ? -6.674 -2.880 -4.073 1.00 82.25 82 LEU A CA 1
ATOM 628 C C . LEU A 1 82 ? -6.682 -1.344 -4.044 1.00 82.25 82 LEU A C 1
ATOM 630 O O . LEU A 1 82 ? -6.612 -0.750 -2.965 1.00 82.25 82 LEU A O 1
ATOM 634 N N . VAL A 1 83 ? -6.733 -0.694 -5.216 1.00 81.50 83 VAL A N 1
ATOM 635 C CA . VAL A 1 83 ? -6.863 0.760 -5.326 1.00 81.50 83 VAL A CA 1
ATOM 636 C C . VAL A 1 83 ? -8.280 1.150 -4.943 1.00 81.50 83 VAL A C 1
ATOM 638 O O . VAL A 1 83 ? -9.240 0.850 -5.654 1.00 81.50 83 VAL A O 1
ATOM 641 N N . VAL A 1 84 ? -8.407 1.870 -3.833 1.00 75.31 84 VAL A N 1
ATOM 642 C CA . VAL A 1 84 ? -9.692 2.433 -3.420 1.00 75.31 84 VAL A CA 1
ATOM 643 C C . VAL A 1 84 ? -9.973 3.654 -4.295 1.00 75.31 84 VAL A C 1
ATOM 645 O O . VAL A 1 84 ? -9.281 4.669 -4.204 1.00 75.31 84 VAL A O 1
ATOM 648 N N . LYS A 1 85 ? -10.977 3.562 -5.173 1.00 58.88 85 LYS A N 1
ATOM 649 C CA . LYS A 1 85 ? -11.474 4.713 -5.936 1.00 58.88 85 LYS A CA 1
ATOM 650 C C . LYS A 1 85 ? -12.281 5.605 -4.993 1.00 58.88 85 LYS A C 1
ATOM 652 O O . LYS A 1 85 ? -13.413 5.272 -4.687 1.00 58.88 85 LYS A O 1
ATOM 657 N N . GLY A 1 86 ? -11.654 6.685 -4.525 1.00 51.72 86 GLY A N 1
ATOM 658 C CA . GLY A 1 86 ? -12.292 7.870 -3.943 1.00 51.72 86 GLY A CA 1
ATOM 659 C C . GLY A 1 86 ? -13.407 7.620 -2.925 1.00 51.72 86 GLY A C 1
ATOM 660 O O . GLY A 1 86 ? -14.573 7.605 -3.289 1.00 51.72 86 GLY A O 1
ATOM 661 N N . VAL A 1 87 ? -13.055 7.550 -1.639 1.00 45.09 87 VAL A N 1
ATOM 662 C CA . VAL A 1 87 ? -13.942 8.103 -0.607 1.00 45.09 87 VAL A CA 1
ATOM 663 C C . VAL A 1 87 ? -13.437 9.522 -0.386 1.00 45.09 87 VAL A C 1
ATOM 665 O O . VAL A 1 87 ? -12.321 9.715 0.106 1.00 45.09 87 VAL A O 1
ATOM 668 N N . GLU A 1 88 ? -14.186 10.495 -0.896 1.00 45.00 88 GLU A N 1
ATOM 669 C CA . GLU A 1 88 ? -13.879 11.915 -0.763 1.00 45.00 88 GLU A CA 1
ATOM 670 C C . GLU A 1 88 ? -13.800 12.302 0.720 1.00 45.00 88 GLU A C 1
ATOM 672 O O . GLU A 1 88 ? -14.501 11.763 1.575 1.00 45.00 88 GLU A O 1
ATOM 677 N N . ASN A 1 89 ? -12.829 13.162 1.025 1.00 53.06 89 ASN A N 1
ATOM 678 C CA . ASN A 1 89 ? -12.440 13.523 2.379 1.00 53.06 89 ASN A CA 1
ATOM 679 C C . ASN A 1 89 ? -13.418 14.565 2.923 1.00 53.06 89 ASN A C 1
ATOM 681 O O . ASN A 1 89 ? -13.454 15.662 2.383 1.00 53.06 89 ASN A O 1
ATOM 685 N N . GLU A 1 90 ? -14.054 14.289 4.058 1.00 40.19 90 GLU A N 1
ATOM 686 C CA . GLU A 1 90 ? -14.257 15.304 5.093 1.00 40.19 90 GLU A CA 1
ATOM 687 C C . GLU A 1 90 ? -14.444 14.630 6.462 1.00 40.19 90 GLU A C 1
ATOM 689 O O . GLU A 1 90 ? -15.321 13.794 6.656 1.00 40.19 90 GLU A O 1
ATOM 694 N N . GLY A 1 91 ? -13.560 14.949 7.409 1.00 48.00 91 GLY A N 1
ATOM 695 C CA . GLY A 1 91 ? -13.808 14.779 8.846 1.00 48.00 91 GLY A CA 1
ATOM 696 C C . GLY A 1 91 ? -13.610 13.409 9.513 1.00 48.00 91 GLY A C 1
ATOM 697 O O . GLY A 1 91 ? -13.609 13.374 10.740 1.00 48.00 91 GLY A O 1
ATOM 698 N N . ILE A 1 92 ? -13.408 12.298 8.797 1.00 46.12 92 ILE A N 1
ATOM 699 C CA . ILE A 1 92 ? -13.391 10.956 9.424 1.00 46.12 92 ILE A CA 1
ATOM 700 C C . ILE A 1 92 ? -11.951 10.416 9.556 1.00 46.12 92 ILE A C 1
ATOM 702 O O . ILE A 1 92 ? -11.187 10.484 8.585 1.00 46.12 92 ILE A O 1
ATOM 706 N N . PRO A 1 93 ? -11.547 9.870 10.723 1.00 50.34 93 PRO A N 1
ATOM 707 C CA . PRO A 1 93 ? -10.249 9.224 10.882 1.00 50.34 93 PRO A CA 1
ATOM 708 C C . PRO A 1 93 ? -10.138 8.059 9.889 1.00 50.34 93 PRO A C 1
ATOM 710 O O . PRO A 1 93 ? -11.018 7.206 9.793 1.00 50.34 93 PRO A O 1
ATOM 713 N N . LYS A 1 94 ? -9.087 8.094 9.066 1.00 54.12 94 LYS A N 1
ATOM 714 C CA . LYS A 1 94 ? -8.835 7.105 8.007 1.00 54.12 94 LYS A CA 1
ATOM 715 C C . LYS A 1 94 ? -8.603 5.730 8.638 1.00 54.12 94 LYS A C 1
ATOM 717 O O . LYS A 1 94 ? -8.107 5.709 9.748 1.00 54.12 94 LYS A O 1
ATOM 722 N N . LEU A 1 95 ? -8.995 4.650 7.945 1.00 49.12 95 LEU A N 1
ATOM 723 C CA . LEU A 1 95 ? -8.828 3.241 8.353 1.00 49.12 95 LEU A CA 1
ATOM 724 C C . LEU A 1 95 ? -7.566 2.982 9.159 1.00 49.12 95 LEU A C 1
ATOM 726 O O . LEU A 1 95 ? -6.501 3.483 8.736 1.00 49.12 95 LEU A O 1
#

pLDDT: mean 70.85, std 14.23, range [39.44, 89.5]

Foldseek 3Di:
DDPDDDPVPPDQDWDKDKAWADDDQFKTKMKIFTHHVPGPATPDIDIDMDGDDDDPDPHGQDPDPPPRHTDDPVVSVVNVVRHDDDPDDDD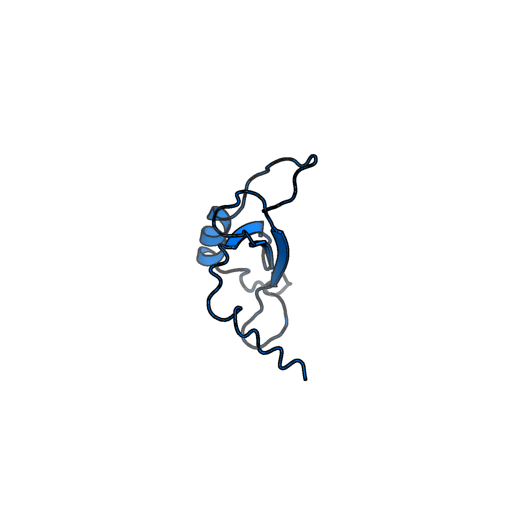GDDD

Sequence (95 aa):
MIHGYLPLFWSVEMPIGLRVIKLGSSSVKYEVGIFRRGDDAVKAVGGFTHVFVEKGGIRSVGRDAGGKKGMDVRIRKGLERLVVKGVENEGIPKL

Radius of gyration: 19.08 Å; chains: 1; bounding box: 36×28×68 Å

InterPro domains:
  IPR029069 HotDog domain superfamily [SSF54637] (7-61)